Protein AF-A0AA85C2L6-F1 (afdb_monomer_lite)

pLDDT: mean 80.87, std 13.95, range [35.22, 94.94]

Radius of gyration: 13.37 Å; chains: 1; bounding box: 30×34×35 Å

Structure (mmCIF, N/CA/C/O backbone):
data_AF-A0AA85C2L6-F1
#
_entry.id   AF-A0AA85C2L6-F1
#
loop_
_atom_site.group_PDB
_atom_site.id
_atom_site.type_symbol
_atom_site.label_atom_id
_atom_site.label_alt_id
_atom_site.label_comp_id
_atom_site.label_asym_id
_atom_site.label_entity_id
_atom_site.label_seq_id
_atom_site.pdbx_PDB_ins_code
_atom_site.Cartn_x
_atom_site.Cartn_y
_atom_site.Cartn_z
_atom_site.occupancy
_atom_site.B_iso_or_equiv
_atom_site.auth_seq_id
_atom_site.auth_comp_id
_atom_site.auth_asym_id
_atom_site.auth_atom_id
_atom_site.pdbx_PDB_model_num
ATOM 1 N N . MET A 1 1 ? -15.817 10.927 -20.603 1.00 35.22 1 MET A N 1
ATOM 2 C CA . MET A 1 1 ? -15.253 9.564 -20.583 1.00 35.22 1 MET A CA 1
ATOM 3 C C . MET A 1 1 ? -14.115 9.648 -19.591 1.00 35.22 1 MET A C 1
ATOM 5 O O . MET A 1 1 ? -13.196 10.412 -19.847 1.00 35.22 1 MET A O 1
ATOM 9 N N . SER A 1 2 ? -14.301 9.084 -18.396 1.00 44.50 2 SER A N 1
ATOM 10 C CA . SER A 1 2 ? -13.295 9.151 -17.330 1.00 44.50 2 SER A CA 1
ATOM 11 C C . SER A 1 2 ? -12.042 8.421 -17.807 1.00 44.50 2 SER A C 1
ATOM 13 O O . SER A 1 2 ? -12.176 7.382 -18.449 1.00 44.50 2 SER A O 1
ATOM 15 N N . SER A 1 3 ? -10.864 8.993 -17.569 1.00 50.12 3 SER A N 1
ATOM 16 C CA . SER A 1 3 ? -9.557 8.434 -17.941 1.00 50.12 3 SER A CA 1
ATOM 17 C C . SER A 1 3 ? -9.228 7.238 -17.038 1.00 50.12 3 SER A C 1
ATOM 19 O O . SER A 1 3 ? -8.360 7.317 -16.183 1.00 50.12 3 SER A O 1
ATOM 21 N N . SER A 1 4 ? -10.018 6.173 -17.144 1.00 55.19 4 SER A N 1
ATOM 22 C CA . SER A 1 4 ? -10.048 5.037 -16.220 1.00 55.19 4 SER A CA 1
ATOM 23 C C . SER A 1 4 ? -9.277 3.840 -16.776 1.00 55.19 4 SER A C 1
ATOM 25 O O . SER A 1 4 ? -9.880 2.802 -17.017 1.00 55.19 4 SER A O 1
ATOM 27 N N . ASP A 1 5 ? -7.966 3.995 -16.972 1.00 57.91 5 ASP A N 1
ATOM 28 C CA . ASP A 1 5 ? -7.060 2.886 -17.324 1.00 57.91 5 ASP A CA 1
ATOM 29 C C . ASP A 1 5 ? -5.680 3.000 -16.630 1.00 57.91 5 ASP A C 1
ATOM 31 O O . ASP A 1 5 ? -4.703 2.409 -17.091 1.00 57.91 5 ASP A O 1
ATOM 35 N N . GLU A 1 6 ? -5.553 3.759 -15.533 1.00 73.50 6 GLU A N 1
ATOM 36 C CA . GLU A 1 6 ? -4.354 3.657 -14.687 1.00 73.50 6 GLU A CA 1
ATOM 37 C C . GLU A 1 6 ? -4.489 2.418 -13.794 1.00 73.50 6 GLU A C 1
ATOM 39 O O . GLU A 1 6 ? -5.459 2.264 -13.054 1.00 73.50 6 GLU A O 1
ATOM 44 N N . ILE A 1 7 ? -3.549 1.482 -13.948 1.00 85.62 7 ILE A N 1
ATOM 45 C CA . ILE A 1 7 ? -3.453 0.273 -13.124 1.00 85.62 7 ILE A CA 1
ATOM 46 C C . ILE A 1 7 ? -2.951 0.715 -11.750 1.00 85.62 7 ILE A C 1
ATOM 48 O O . ILE A 1 7 ? -1.886 1.329 -11.687 1.00 85.62 7 ILE A O 1
ATOM 52 N N . SER A 1 8 ? -3.685 0.389 -10.683 1.00 90.75 8 SER A N 1
ATOM 53 C CA . SER A 1 8 ? -3.264 0.722 -9.318 1.00 90.75 8 SER A CA 1
ATOM 54 C C . SER A 1 8 ? -1.939 0.052 -8.962 1.00 90.75 8 SER A C 1
ATOM 56 O O . SER A 1 8 ? -1.591 -1.002 -9.515 1.00 90.75 8 SER A O 1
ATOM 58 N N . TRP A 1 9 ? -1.210 0.608 -7.996 1.00 90.81 9 TRP A N 1
ATOM 59 C CA . TRP A 1 9 ? 0.041 0.018 -7.520 1.00 90.81 9 TRP A CA 1
ATOM 60 C C . TRP A 1 9 ? -0.148 -1.444 -7.084 1.00 90.81 9 TRP A C 1
ATOM 62 O O . TRP A 1 9 ? 0.669 -2.305 -7.416 1.00 90.81 9 TRP A O 1
ATOM 72 N N . ILE A 1 10 ? -1.260 -1.752 -6.407 1.00 91.56 10 ILE A N 1
ATOM 73 C CA . ILE A 1 10 ? -1.591 -3.099 -5.916 1.00 91.56 10 ILE A CA 1
ATOM 74 C C . ILE A 1 10 ? -1.785 -4.080 -7.080 1.00 91.56 10 ILE A C 1
ATOM 76 O O . ILE A 1 10 ? -1.177 -5.158 -7.082 1.00 91.56 10 ILE A O 1
ATOM 80 N N . SER A 1 11 ? -2.583 -3.711 -8.087 1.00 92.50 11 SER A N 1
ATOM 81 C CA . SER A 1 11 ? -2.818 -4.561 -9.259 1.00 92.50 11 SER A CA 1
ATOM 82 C C . SER A 1 11 ? -1.549 -4.703 -10.111 1.00 92.50 11 SER A C 1
ATOM 84 O O . SER A 1 11 ? -1.260 -5.789 -10.621 1.00 92.50 11 SER A O 1
ATOM 86 N N . TRP A 1 12 ? -0.736 -3.646 -10.227 1.00 91.38 12 TRP A N 1
ATOM 87 C CA . TRP A 1 12 ? 0.573 -3.708 -10.882 1.00 91.38 12 TRP A CA 1
ATOM 88 C C . TRP A 1 12 ? 1.511 -4.683 -10.165 1.00 91.38 12 TRP A C 1
ATOM 90 O O . TRP A 1 12 ? 2.097 -5.550 -10.817 1.00 91.38 12 TRP A O 1
ATOM 100 N N . PHE A 1 13 ? 1.621 -4.581 -8.837 1.00 89.44 13 PHE A N 1
ATOM 101 C CA . PHE A 1 13 ? 2.500 -5.417 -8.024 1.00 89.44 13 PHE A CA 1
ATOM 102 C C . PHE A 1 13 ? 2.100 -6.895 -8.087 1.00 89.44 13 PHE A C 1
ATOM 104 O O . PHE A 1 13 ? 2.959 -7.747 -8.319 1.00 89.44 13 PHE A O 1
ATOM 111 N N . CYS A 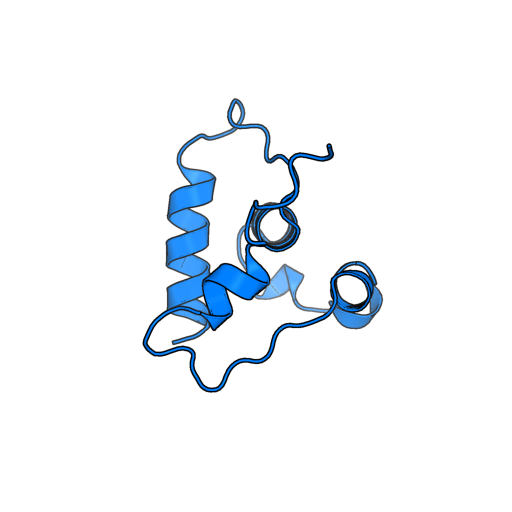1 14 ? 0.811 -7.216 -7.945 1.00 92.50 14 CYS A N 1
ATOM 112 C CA . CYS A 1 14 ? 0.327 -8.599 -8.043 1.00 92.50 14 CYS A CA 1
ATOM 113 C C . CYS A 1 14 ? 0.478 -9.172 -9.465 1.00 92.50 14 CYS A C 1
ATOM 115 O O . CYS A 1 14 ? 0.650 -10.377 -9.635 1.00 92.50 14 CYS A O 1
ATOM 117 N N . GLY A 1 15 ? 0.465 -8.317 -10.493 1.00 90.12 15 GLY A N 1
ATOM 118 C CA . GLY A 1 15 ? 0.674 -8.704 -11.889 1.00 90.12 15 GLY A CA 1
ATOM 119 C C . GLY A 1 15 ? 2.134 -8.973 -12.283 1.00 90.12 15 GLY A C 1
ATOM 120 O O . GLY A 1 15 ? 2.387 -9.435 -13.401 1.00 90.12 15 GLY A O 1
ATOM 121 N N . LEU A 1 16 ? 3.114 -8.691 -11.415 1.00 90.06 16 LEU A N 1
ATOM 122 C CA . LEU A 1 16 ? 4.525 -8.951 -11.705 1.00 90.06 16 LEU A CA 1
ATOM 123 C C . LEU A 1 16 ? 4.828 -10.456 -11.725 1.00 90.06 16 LEU A C 1
ATOM 125 O O . LEU A 1 16 ? 4.372 -11.231 -10.889 1.00 90.06 16 L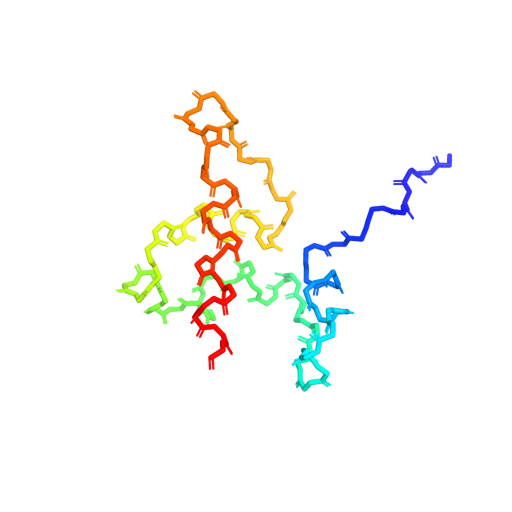EU A O 1
ATOM 129 N N . ARG A 1 17 ? 5.689 -10.873 -12.659 1.00 90.81 17 ARG A N 1
ATOM 130 C CA . ARG A 1 17 ? 6.215 -12.245 -12.685 1.00 90.81 17 ARG A CA 1
ATOM 131 C C . ARG A 1 17 ? 6.960 -12.547 -11.379 1.00 90.81 17 ARG A C 1
ATOM 133 O O . ARG A 1 17 ? 7.898 -11.819 -11.052 1.00 90.81 17 ARG A O 1
ATOM 140 N N . GLY A 1 18 ? 6.612 -13.650 -10.719 1.00 89.75 18 GLY A N 1
ATOM 141 C CA . GLY A 1 18 ? 7.113 -14.028 -9.392 1.00 89.75 18 GLY A CA 1
ATOM 142 C C . GLY A 1 18 ? 6.152 -13.705 -8.243 1.00 89.75 18 GLY A C 1
ATOM 143 O O . GLY A 1 18 ? 6.340 -14.230 -7.149 1.00 89.75 18 GLY A O 1
ATOM 144 N N . ASN A 1 19 ? 5.110 -12.904 -8.494 1.00 90.56 19 ASN A N 1
ATOM 145 C CA . ASN A 1 19 ? 4.144 -12.478 -7.483 1.00 90.56 19 ASN A CA 1
ATOM 146 C C . ASN A 1 19 ? 2.806 -13.237 -7.575 1.00 90.56 19 ASN A C 1
ATOM 148 O O . ASN A 1 19 ? 1.792 -12.786 -7.051 1.00 90.56 19 ASN A O 1
ATOM 152 N N . GLU A 1 20 ? 2.781 -14.419 -8.196 1.00 91.75 20 GLU A N 1
ATOM 153 C CA . GLU A 1 20 ? 1.545 -15.154 -8.505 1.00 91.75 20 GLU A CA 1
ATOM 154 C C . GLU A 1 20 ? 0.789 -15.674 -7.264 1.00 91.75 20 GLU A C 1
ATOM 156 O O . GLU A 1 20 ? -0.347 -16.134 -7.380 1.00 91.75 20 GLU A O 1
ATOM 161 N N . PHE A 1 21 ? 1.413 -15.630 -6.083 1.00 93.31 21 PHE A N 1
ATOM 162 C CA . PHE A 1 21 ? 0.806 -16.030 -4.809 1.00 93.31 21 PHE A CA 1
ATOM 163 C C . PHE A 1 21 ? 0.190 -14.868 -4.021 1.00 93.31 21 PHE A C 1
ATOM 165 O O . PHE A 1 21 ? -0.507 -15.120 -3.036 1.00 93.31 21 PHE A O 1
ATOM 172 N N . PHE A 1 22 ? 0.446 -13.619 -4.418 1.00 91.81 22 PHE A N 1
ATOM 173 C CA . PHE A 1 22 ? -0.135 -12.451 -3.763 1.00 91.81 22 PHE A CA 1
ATOM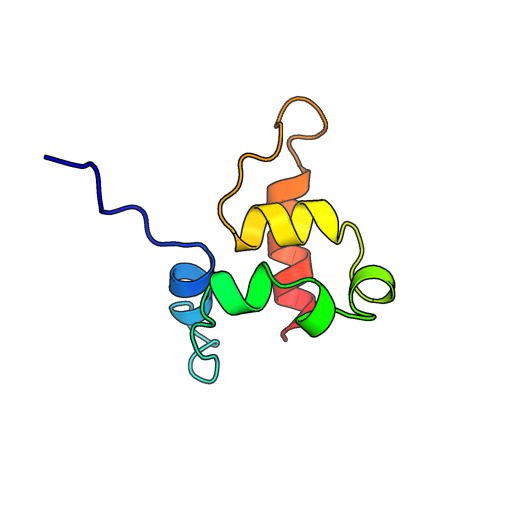 174 C C . PHE A 1 22 ? -1.581 -12.239 -4.222 1.00 91.81 22 PHE A C 1
ATOM 176 O O . PHE A 1 22 ? -1.959 -12.594 -5.338 1.00 91.81 22 PHE A O 1
ATOM 183 N N . CYS A 1 23 ? -2.398 -11.663 -3.340 1.00 93.44 23 CYS A N 1
ATOM 184 C CA . CYS A 1 23 ? -3.744 -11.219 -3.671 1.00 93.44 23 CYS A CA 1
ATOM 185 C C . CYS A 1 23 ? -3.842 -9.697 -3.579 1.00 93.44 23 CYS A C 1
ATOM 187 O O . CYS A 1 23 ? -3.165 -9.061 -2.771 1.00 93.44 23 CYS A O 1
ATOM 189 N N . GLU A 1 24 ? -4.718 -9.130 -4.402 1.00 94.19 24 GLU A N 1
ATOM 190 C CA . GLU A 1 24 ? -5.045 -7.711 -4.346 1.00 94.19 24 GLU A CA 1
ATOM 191 C C . GLU A 1 24 ? -5.859 -7.437 -3.074 1.00 94.19 24 GLU A C 1
ATOM 193 O O . GLU A 1 24 ? -6.895 -8.064 -2.837 1.00 94.19 24 GLU A O 1
ATOM 198 N N . VAL A 1 25 ? -5.358 -6.535 -2.231 1.00 93.69 25 VAL A N 1
ATOM 199 C CA . VAL A 1 25 ? -6.017 -6.112 -0.990 1.00 93.69 25 VAL A CA 1
ATOM 200 C C . VAL A 1 25 ? -6.824 -4.849 -1.273 1.00 93.69 25 VAL A C 1
ATOM 202 O O . VAL A 1 25 ? -6.344 -3.951 -1.958 1.00 93.69 25 VAL A O 1
ATOM 205 N N . GLU A 1 26 ? -8.045 -4.772 -0.743 1.00 93.38 26 GLU A N 1
ATOM 206 C CA . GLU A 1 26 ? -8.898 -3.591 -0.900 1.00 93.38 26 GLU A CA 1
ATOM 207 C C . GLU A 1 26 ? -8.291 -2.359 -0.211 1.00 93.38 26 GLU A C 1
ATOM 209 O O . GLU A 1 26 ? -7.815 -2.436 0.925 1.00 93.38 26 GLU A O 1
ATOM 214 N N . GLU A 1 27 ? -8.365 -1.200 -0.868 1.00 91.25 27 GLU A N 1
ATOM 215 C CA . GLU A 1 27 ? -7.845 0.061 -0.327 1.00 91.25 27 GLU A CA 1
ATOM 216 C C . GLU A 1 27 ? -8.502 0.443 1.005 1.00 91.25 27 GLU A C 1
ATOM 218 O O . GLU A 1 27 ? -7.804 0.883 1.915 1.00 91.25 27 GLU A O 1
ATOM 223 N N . ASP A 1 28 ? -9.807 0.201 1.170 1.00 93.69 28 ASP A N 1
ATOM 224 C CA . ASP A 1 28 ? -10.537 0.475 2.418 1.00 93.69 28 ASP A CA 1
ATOM 225 C C . ASP A 1 28 ? -9.930 -0.275 3.618 1.00 93.69 28 ASP A C 1
ATOM 227 O O . ASP A 1 28 ? -9.870 0.252 4.732 1.00 93.69 28 ASP A O 1
ATOM 231 N N . TYR A 1 29 ? -9.428 -1.495 3.396 1.00 94.94 29 TYR A N 1
ATOM 232 C CA . TYR A 1 29 ? -8.754 -2.276 4.433 1.00 94.94 29 TYR A CA 1
ATOM 233 C C . TYR A 1 29 ? -7.409 -1.653 4.823 1.00 94.94 29 TYR A C 1
ATOM 235 O O . TYR A 1 29 ? -7.057 -1.636 6.005 1.00 94.94 29 TYR A O 1
ATOM 243 N N . ILE A 1 30 ? -6.671 -1.141 3.835 1.00 93.75 30 ILE A N 1
ATOM 244 C CA . ILE A 1 30 ? -5.357 -0.508 4.003 1.00 93.75 30 ILE A CA 1
ATOM 245 C C . ILE A 1 30 ? -5.502 0.888 4.634 1.00 93.75 30 ILE A C 1
ATOM 247 O O . ILE A 1 30 ? -4.691 1.287 5.464 1.00 93.75 30 ILE A O 1
ATOM 251 N N . GLN A 1 31 ? -6.548 1.641 4.299 1.00 91.19 31 GLN A N 1
ATOM 252 C CA . GLN A 1 31 ? -6.793 2.973 4.861 1.00 91.19 31 GLN A CA 1
ATOM 253 C C . GLN A 1 31 ? -7.205 2.931 6.342 1.00 91.19 31 GLN A C 1
ATOM 255 O O . GLN A 1 31 ? -6.986 3.904 7.077 1.00 91.19 31 GLN A O 1
ATOM 260 N N . ASP A 1 32 ? -7.759 1.811 6.814 1.00 94.81 32 ASP A N 1
ATOM 261 C CA . ASP A 1 32 ? -8.036 1.611 8.232 1.00 94.81 32 ASP A CA 1
ATOM 262 C C . ASP A 1 32 ? -6.739 1.372 9.025 1.00 94.81 32 ASP A C 1
ATOM 264 O O . ASP A 1 32 ? -6.154 0.286 9.060 1.00 94.81 32 ASP A O 1
ATOM 268 N N . ARG A 1 33 ? -6.317 2.413 9.751 1.00 89.88 33 ARG A N 1
ATOM 269 C CA . ARG A 1 33 ? -5.108 2.406 10.589 1.00 89.88 33 ARG A CA 1
ATOM 270 C C . ARG A 1 33 ? -5.100 1.302 11.642 1.00 89.88 33 ARG A C 1
ATOM 272 O O . ARG A 1 33 ? -4.017 0.923 12.085 1.00 89.88 33 ARG A O 1
ATOM 279 N N . PHE A 1 34 ? -6.260 0.800 12.064 1.00 94.94 34 PHE A N 1
ATOM 280 C CA . PHE A 1 34 ? -6.322 -0.298 13.021 1.00 94.94 34 PHE A CA 1
ATOM 281 C C . PHE A 1 34 ? -5.701 -1.578 12.443 1.00 94.94 34 PHE A C 1
ATOM 283 O O . PHE A 1 34 ? -4.936 -2.252 13.139 1.00 94.94 34 PHE A O 1
ATOM 290 N N . ASN A 1 35 ? -5.927 -1.851 11.155 1.00 93.31 35 ASN A N 1
ATOM 291 C CA . ASN A 1 35 ? -5.406 -3.032 10.461 1.00 93.31 35 ASN A CA 1
ATOM 292 C C . ASN A 1 35 ? -3.886 -2.976 10.249 1.00 93.31 35 ASN A C 1
ATOM 294 O O . ASN A 1 35 ? -3.251 -4.014 10.078 1.00 93.31 35 ASN A O 1
ATOM 298 N N . LEU A 1 36 ? -3.299 -1.775 10.297 1.00 93.81 36 LEU A N 1
ATOM 299 C CA . LEU A 1 36 ? -1.871 -1.533 10.069 1.00 93.81 36 LEU A CA 1
ATOM 300 C C . LEU A 1 36 ? -1.060 -1.335 11.366 1.00 93.81 36 LEU A C 1
ATOM 302 O O . LEU A 1 36 ? 0.093 -0.892 11.339 1.00 93.81 36 LEU A O 1
ATOM 306 N N . THR A 1 37 ? -1.653 -1.644 12.523 1.00 93.69 37 THR A N 1
ATOM 307 C CA . THR A 1 37 ? -1.019 -1.444 13.835 1.00 93.69 37 THR A CA 1
ATOM 308 C C . THR A 1 37 ? 0.315 -2.199 13.931 1.00 93.69 37 THR A C 1
ATOM 310 O O . THR A 1 37 ? 0.367 -3.414 13.765 1.00 93.69 37 THR A O 1
ATOM 313 N N . GLY A 1 38 ? 1.401 -1.480 14.242 1.00 89.81 38 GLY A N 1
ATOM 314 C CA . GLY A 1 38 ? 2.745 -2.048 14.429 1.00 89.81 38 GLY A CA 1
ATOM 315 C C . GLY A 1 38 ? 3.601 -2.161 13.160 1.00 89.81 38 GLY A C 1
ATOM 316 O O . GLY A 1 38 ? 4.764 -2.554 13.254 1.00 89.81 38 GLY A O 1
ATOM 317 N N . LEU A 1 39 ? 3.080 -1.791 11.983 1.00 88.62 39 LEU A N 1
ATOM 318 C CA . LEU A 1 39 ? 3.851 -1.805 10.730 1.00 88.62 39 LEU A CA 1
ATOM 319 C C . LEU A 1 39 ? 4.816 -0.620 10.599 1.00 88.62 39 LEU A C 1
ATOM 321 O O . LEU A 1 39 ? 5.900 -0.771 10.039 1.00 88.62 39 LEU A O 1
ATOM 325 N N . SER A 1 40 ? 4.478 0.536 11.177 1.00 88.19 40 SER A N 1
ATOM 326 C CA . SER A 1 40 ? 5.316 1.743 11.119 1.00 88.19 40 SER A CA 1
ATOM 327 C C . SER A 1 40 ? 6.682 1.593 11.797 1.00 88.19 40 SER A C 1
ATOM 329 O O . SER A 1 40 ? 7.581 2.382 11.536 1.00 88.19 40 SER A O 1
ATOM 331 N N . GLU A 1 41 ? 6.836 0.611 12.687 1.00 89.94 41 GLU A N 1
ATOM 332 C CA . GLU A 1 41 ? 8.110 0.302 13.353 1.00 89.94 41 GLU A CA 1
ATOM 333 C C . GLU A 1 41 ? 8.979 -0.673 12.543 1.00 89.94 41 GLU A C 1
ATOM 335 O O . GLU A 1 41 ? 10.172 -0.801 12.808 1.00 89.94 41 GLU A O 1
ATOM 340 N N . GLN A 1 42 ? 8.389 -1.363 11.565 1.00 87.25 42 GLN A N 1
ATOM 341 C CA . GLN A 1 42 ? 9.053 -2.396 10.767 1.00 87.25 42 GLN A CA 1
ATOM 342 C C . GLN A 1 42 ? 9.462 -1.887 9.386 1.00 87.25 42 GLN A C 1
ATOM 344 O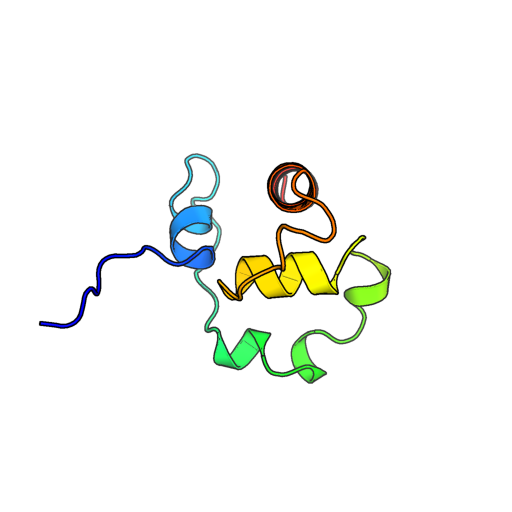 O . GLN A 1 42 ? 10.461 -2.345 8.835 1.00 87.25 42 GLN A O 1
ATOM 349 N N . VAL A 1 43 ? 8.698 -0.943 8.832 1.00 84.81 43 VAL A N 1
ATOM 350 C CA . VAL A 1 43 ? 8.898 -0.422 7.479 1.00 84.81 43 VAL A CA 1
ATOM 351 C C . VAL A 1 43 ? 9.540 0.968 7.553 1.00 84.81 43 VAL A C 1
ATOM 353 O O . VAL A 1 43 ? 8.914 1.904 8.060 1.00 84.81 43 VAL A O 1
ATOM 356 N N . PRO A 1 44 ? 10.776 1.140 7.052 1.00 84.31 44 PRO A N 1
ATOM 357 C CA . PRO A 1 44 ? 11.360 2.463 6.866 1.00 84.31 44 PRO A CA 1
ATOM 358 C C . PRO A 1 44 ? 10.497 3.290 5.914 1.00 84.31 44 PRO A C 1
ATOM 360 O O . PRO A 1 44 ? 9.955 2.742 4.958 1.00 84.31 44 PRO A O 1
ATOM 363 N N . GLU A 1 45 ? 10.389 4.598 6.161 1.00 85.31 45 GLU A N 1
ATOM 364 C CA . GLU A 1 45 ? 9.620 5.507 5.291 1.00 85.31 45 GLU A CA 1
ATOM 365 C C . GLU A 1 45 ? 8.154 5.050 5.128 1.00 85.31 45 GLU A C 1
ATOM 367 O O . GLU A 1 45 ? 7.543 5.202 4.077 1.00 85.31 45 GLU A O 1
ATOM 372 N N . TYR A 1 46 ? 7.575 4.482 6.200 1.00 87.06 46 TYR A N 1
ATOM 373 C CA . TYR A 1 46 ? 6.240 3.869 6.210 1.00 87.06 46 TYR A CA 1
ATOM 374 C C . TYR A 1 46 ? 5.148 4.738 5.581 1.00 87.06 46 TYR A C 1
ATOM 376 O O . TYR A 1 46 ? 4.289 4.225 4.871 1.00 87.06 46 TYR A O 1
ATOM 384 N N . ARG A 1 47 ? 5.164 6.047 5.853 1.00 88.38 47 ARG A N 1
ATOM 385 C CA . ARG A 1 47 ? 4.163 6.966 5.309 1.00 88.38 47 ARG A CA 1
ATOM 386 C C . ARG A 1 47 ? 4.281 7.076 3.791 1.00 88.38 47 ARG A C 1
ATOM 388 O O . ARG A 1 47 ? 3.280 6.912 3.114 1.00 88.38 47 ARG A O 1
ATOM 395 N N . ASP A 1 48 ? 5.487 7.285 3.283 1.00 86.81 48 ASP A N 1
ATOM 396 C CA . ASP A 1 48 ? 5.733 7.430 1.848 1.00 86.81 48 ASP A CA 1
ATOM 397 C C . ASP A 1 48 ? 5.495 6.102 1.109 1.00 86.81 48 ASP A C 1
ATOM 399 O O . ASP A 1 48 ? 4.970 6.080 -0.003 1.00 86.81 48 ASP A O 1
ATOM 403 N N . ALA A 1 49 ? 5.814 4.974 1.756 1.00 87.50 49 ALA A N 1
ATOM 404 C CA . ALA A 1 49 ? 5.487 3.638 1.265 1.00 87.50 49 ALA A CA 1
ATOM 405 C C . ALA A 1 49 ? 3.970 3.431 1.147 1.00 87.50 49 ALA A C 1
ATOM 407 O O . ALA A 1 49 ? 3.492 2.896 0.150 1.00 87.50 49 ALA A O 1
ATOM 408 N N . LEU A 1 50 ? 3.217 3.851 2.167 1.00 90.50 50 LEU A N 1
ATOM 409 C CA . LEU A 1 50 ? 1.762 3.744 2.194 1.00 90.50 50 LEU A CA 1
ATOM 410 C C . LEU A 1 50 ? 1.115 4.659 1.152 1.00 90.50 50 LEU A C 1
ATOM 412 O O . LEU A 1 50 ? 0.211 4.219 0.448 1.00 90.50 50 LEU A O 1
ATOM 416 N N . ASP A 1 51 ? 1.605 5.893 1.033 1.00 89.69 51 ASP A N 1
ATOM 417 C CA . ASP A 1 51 ? 1.136 6.858 0.041 1.00 89.69 51 ASP A CA 1
ATOM 418 C C . ASP A 1 51 ? 1.366 6.309 -1.380 1.00 89.69 51 ASP A C 1
ATOM 420 O O . ASP A 1 51 ? 0.463 6.365 -2.205 1.00 89.69 51 ASP A O 1
ATOM 424 N N . MET A 1 52 ? 2.502 5.651 -1.642 1.00 87.56 52 MET A N 1
ATOM 425 C CA . MET A 1 52 ? 2.747 4.955 -2.912 1.00 87.56 52 MET A CA 1
ATOM 426 C C . MET A 1 52 ? 1.796 3.778 -3.161 1.00 87.56 52 MET A C 1
ATOM 428 O O . MET A 1 52 ? 1.281 3.646 -4.266 1.00 87.56 52 MET A O 1
ATOM 432 N N . ILE A 1 53 ? 1.581 2.907 -2.168 1.00 90.50 53 ILE A N 1
ATOM 433 C CA . ILE A 1 53 ? 0.695 1.735 -2.308 1.00 90.50 53 ILE A CA 1
ATOM 434 C C . ILE A 1 53 ? -0.747 2.162 -2.620 1.00 90.50 53 ILE A C 1
ATOM 436 O O . ILE A 1 53 ? -1.458 1.441 -3.315 1.00 90.50 53 ILE A O 1
ATOM 440 N N . LEU A 1 54 ? -1.167 3.317 -2.099 1.00 91.25 54 LEU A N 1
ATOM 441 C CA . LEU A 1 54 ? -2.497 3.899 -2.289 1.00 91.25 54 LEU A CA 1
ATOM 442 C C . LEU A 1 54 ? -2.573 4.886 -3.470 1.00 91.25 54 LEU A C 1
ATOM 444 O O . LEU A 1 54 ? -3.546 5.634 -3.559 1.00 91.25 54 LEU A O 1
ATOM 448 N N . ASP A 1 55 ? -1.551 4.932 -4.334 1.00 88.69 55 ASP A N 1
ATOM 449 C CA . ASP A 1 55 ? -1.460 5.850 -5.481 1.00 88.69 55 ASP A CA 1
ATOM 450 C C . ASP A 1 55 ? -1.704 7.333 -5.108 1.00 88.69 55 ASP A C 1
ATOM 452 O O . ASP A 1 55 ? -2.218 8.135 -5.893 1.00 88.69 55 ASP A O 1
ATOM 456 N N . LEU A 1 56 ? -1.326 7.722 -3.887 1.00 88.19 56 LEU A N 1
ATOM 457 C CA . LEU A 1 56 ? -1.383 9.099 -3.409 1.00 88.19 56 LEU A CA 1
ATOM 458 C C . LEU A 1 56 ? -0.154 9.871 -3.904 1.00 88.19 56 LEU A C 1
ATOM 460 O O . LEU A 1 56 ? 0.970 9.364 -3.906 1.00 88.19 56 LEU A O 1
ATOM 464 N N . GLU A 1 57 ? -0.360 11.131 -4.299 1.00 76.75 57 GLU A N 1
ATOM 465 C CA . GLU A 1 57 ? 0.741 12.003 -4.714 1.00 76.75 57 GLU A CA 1
ATOM 466 C C . GLU A 1 57 ? 1.737 12.188 -3.562 1.00 76.75 57 GLU A C 1
ATOM 468 O O . GLU A 1 57 ? 1.462 12.854 -2.562 1.00 76.75 57 GLU A O 1
ATOM 473 N N . THR A 1 58 ? 2.926 11.615 -3.727 1.00 66.00 58 THR A N 1
ATOM 474 C CA . THR A 1 58 ? 4.105 11.968 -2.938 1.00 66.00 58 THR A CA 1
ATOM 475 C C . THR A 1 58 ? 4.702 13.223 -3.555 1.00 66.00 58 THR A C 1
ATOM 477 O O . THR A 1 58 ? 4.955 13.247 -4.757 1.00 66.00 58 THR A O 1
ATOM 480 N N . ASP A 1 59 ? 4.899 14.282 -2.764 1.00 63.50 59 ASP A N 1
ATOM 481 C CA . ASP A 1 59 ? 5.442 15.540 -3.280 1.00 63.50 59 ASP A CA 1
ATOM 482 C C . ASP A 1 59 ? 6.875 15.299 -3.806 1.00 63.50 59 ASP A C 1
ATOM 484 O O . ASP A 1 59 ? 7.802 15.077 -3.018 1.00 63.50 59 ASP A O 1
ATOM 488 N N . PRO A 1 60 ? 7.099 15.325 -5.136 1.00 57.06 60 PRO A N 1
ATOM 489 C CA . PRO A 1 60 ? 8.399 14.992 -5.708 1.00 57.06 60 PRO A CA 1
ATOM 490 C C . PRO A 1 60 ? 9.447 16.075 -5.423 1.00 57.06 60 PRO A C 1
ATOM 492 O O . PRO A 1 60 ? 10.629 15.865 -5.710 1.00 57.06 60 PRO A O 1
ATOM 495 N N . SER A 1 61 ? 9.038 17.237 -4.895 1.00 61.69 61 SER A N 1
ATOM 496 C CA . SER A 1 61 ? 9.950 18.313 -4.514 1.00 61.69 61 SER A CA 1
ATOM 497 C C . SER A 1 61 ? 10.704 18.025 -3.217 1.00 61.69 61 SER A C 1
ATOM 499 O O . SER A 1 61 ? 11.807 18.551 -3.054 1.00 61.69 61 SER A O 1
ATOM 501 N N . ASP A 1 62 ? 10.177 17.156 -2.348 1.00 63.91 62 ASP A N 1
ATOM 502 C CA . ASP A 1 62 ? 10.851 16.791 -1.102 1.00 63.91 62 ASP A CA 1
ATOM 503 C C . ASP A 1 62 ? 12.000 15.806 -1.355 1.00 63.91 62 ASP A C 1
ATOM 505 O O . ASP A 1 62 ? 13.095 16.009 -0.825 1.00 63.91 62 ASP A O 1
ATOM 509 N N . ASN A 1 63 ? 11.809 14.782 -2.206 1.00 63.06 63 ASN A N 1
ATOM 510 C CA . ASN A 1 63 ? 12.898 13.900 -2.643 1.00 63.06 63 ASN A CA 1
ATOM 511 C C . ASN A 1 63 ? 12.513 12.986 -3.845 1.00 63.06 63 ASN A C 1
ATOM 513 O O . ASN A 1 63 ? 11.818 11.983 -3.666 1.00 63.06 63 ASN A O 1
ATOM 517 N N . PRO A 1 64 ? 13.020 13.246 -5.067 1.00 63.84 64 PRO A N 1
ATOM 518 C CA . PRO A 1 64 ? 12.644 12.507 -6.279 1.00 63.84 64 PRO A CA 1
ATOM 519 C C . PRO A 1 64 ? 13.197 11.070 -6.359 1.00 63.84 64 PRO A C 1
ATOM 521 O O . PRO A 1 64 ? 12.785 10.310 -7.234 1.00 63.84 64 PRO A O 1
ATOM 524 N N . GLU A 1 65 ? 14.125 10.672 -5.479 1.00 67.00 65 GLU A N 1
ATOM 525 C CA . GLU A 1 65 ? 14.667 9.302 -5.437 1.00 67.00 65 GLU A CA 1
ATOM 526 C C . GLU A 1 65 ? 13.835 8.349 -4.558 1.00 67.00 65 GLU A C 1
ATOM 528 O O . GLU A 1 65 ? 13.952 7.126 -4.697 1.00 67.00 65 GLU A O 1
ATOM 533 N N . ILE A 1 66 ? 12.959 8.895 -3.701 1.00 68.81 66 ILE A N 1
ATOM 534 C CA . ILE A 1 66 ? 12.101 8.137 -2.775 1.00 68.81 66 ILE A CA 1
ATOM 535 C C . ILE A 1 66 ? 11.271 7.081 -3.510 1.00 68.81 66 ILE A C 1
ATOM 537 O O . ILE A 1 66 ? 11.344 5.916 -3.113 1.00 68.81 66 ILE A O 1
ATOM 541 N N . PRO A 1 67 ? 10.560 7.389 -4.619 1.00 68.06 67 PRO A N 1
ATOM 542 C CA . PRO A 1 67 ? 9.675 6.403 -5.231 1.00 68.06 67 PRO A CA 1
ATOM 543 C C . PRO A 1 67 ? 10.425 5.194 -5.808 1.00 68.06 67 PRO A C 1
ATOM 545 O O . PRO A 1 67 ? 9.930 4.067 -5.809 1.00 68.06 67 PRO A O 1
ATOM 548 N N . ILE A 1 68 ? 11.653 5.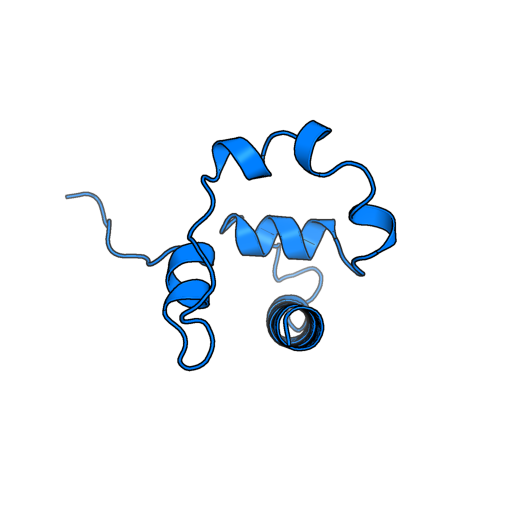405 -6.286 1.00 69.44 68 ILE A N 1
ATOM 549 C CA . ILE A 1 68 ? 12.498 4.341 -6.842 1.00 69.44 68 ILE A CA 1
ATOM 550 C C . ILE A 1 68 ? 13.081 3.490 -5.709 1.00 69.44 68 ILE A C 1
ATOM 552 O O . ILE A 1 68 ? 13.095 2.258 -5.799 1.00 69.44 68 ILE A O 1
ATOM 556 N N . SER A 1 69 ? 13.548 4.140 -4.640 1.00 70.56 69 SER A N 1
ATOM 557 C CA . SER A 1 69 ? 14.097 3.473 -3.459 1.00 70.56 69 SER A CA 1
ATOM 558 C C . SER A 1 69 ? 13.041 2.621 -2.753 1.00 70.56 69 SER A C 1
ATOM 560 O O . SER A 1 69 ? 13.278 1.440 -2.499 1.00 70.56 69 SER A O 1
ATOM 562 N N . LEU A 1 70 ? 11.844 3.171 -2.536 1.00 71.00 70 LEU A N 1
ATOM 563 C CA . LEU A 1 70 ? 10.717 2.482 -1.909 1.00 71.00 70 LEU A CA 1
ATOM 564 C C . LEU A 1 70 ? 10.241 1.283 -2.720 1.00 71.00 70 LEU A C 1
ATOM 566 O O . LEU A 1 70 ? 10.084 0.211 -2.150 1.00 71.00 70 LEU A O 1
ATOM 570 N N . ASN A 1 71 ? 10.096 1.401 -4.044 1.00 72.25 71 ASN A N 1
ATOM 571 C CA . ASN A 1 71 ? 9.738 0.247 -4.878 1.00 72.25 71 ASN A CA 1
ATOM 572 C C . ASN A 1 71 ? 10.773 -0.880 -4.767 1.00 72.25 71 ASN A C 1
ATOM 574 O O . ASN A 1 71 ? 10.423 -2.059 -4.689 1.00 72.25 71 ASN A O 1
ATOM 578 N N . LYS A 1 72 ? 12.064 -0.530 -4.727 1.00 71.38 72 LYS A N 1
ATOM 579 C CA . LYS A 1 72 ? 13.135 -1.510 -4.536 1.00 71.38 72 LYS A CA 1
ATOM 580 C C . LYS A 1 72 ? 13.093 -2.127 -3.135 1.00 71.38 72 LYS A C 1
ATOM 582 O O . LYS A 1 72 ? 13.296 -3.330 -3.006 1.00 71.38 72 LYS A O 1
ATOM 587 N N . GLN A 1 73 ? 12.825 -1.327 -2.107 1.00 70.25 73 GLN A N 1
ATOM 588 C CA . GLN A 1 73 ? 12.750 -1.775 -0.719 1.00 70.25 73 GLN A CA 1
ATOM 589 C C . GLN A 1 73 ? 11.532 -2.667 -0.466 1.00 70.25 73 GLN A C 1
ATOM 591 O O . GLN A 1 73 ? 11.689 -3.735 0.115 1.00 70.25 73 GLN A O 1
ATOM 596 N N . LEU A 1 74 ? 10.348 -2.271 -0.939 1.00 70.44 74 LEU A N 1
ATOM 597 C CA . LEU A 1 74 ? 9.117 -3.059 -0.851 1.00 70.44 74 LEU A CA 1
ATOM 598 C C . LEU A 1 74 ? 9.291 -4.407 -1.547 1.00 70.44 74 LEU A C 1
ATOM 600 O O . LEU A 1 74 ? 8.930 -5.435 -0.982 1.00 70.44 74 LEU A O 1
ATOM 604 N N . LYS A 1 75 ? 9.944 -4.424 -2.714 1.00 69.12 75 LYS A N 1
ATOM 605 C CA . LYS A 1 75 ? 10.284 -5.674 -3.394 1.00 69.12 75 LYS A CA 1
ATOM 606 C C . LYS A 1 75 ? 11.221 -6.557 -2.564 1.00 69.12 75 LYS A C 1
ATOM 608 O O . LYS A 1 75 ? 10.915 -7.720 -2.361 1.00 69.12 75 LYS A O 1
ATOM 613 N N . CYS A 1 76 ? 12.307 -6.001 -2.023 1.00 68.38 76 CYS A N 1
ATOM 614 C CA . CYS A 1 76 ? 13.225 -6.755 -1.160 1.00 68.38 76 CYS A CA 1
ATOM 615 C C . CYS A 1 76 ? 12.606 -7.221 0.169 1.00 68.38 76 CYS A C 1
ATOM 617 O O . CYS A 1 76 ? 13.159 -8.117 0.791 1.00 68.38 76 CYS A O 1
ATOM 619 N N . PHE A 1 77 ? 11.547 -6.571 0.658 1.00 66.31 77 PHE A N 1
ATOM 620 C CA . PHE A 1 77 ? 10.877 -6.959 1.902 1.00 66.31 77 PHE A CA 1
ATOM 621 C C . PHE A 1 77 ? 9.881 -8.107 1.693 1.00 66.31 77 PHE A C 1
ATOM 623 O O . PHE A 1 77 ? 9.602 -8.851 2.630 1.00 66.31 77 PHE A O 1
ATOM 630 N N . MET A 1 78 ? 9.326 -8.226 0.483 1.00 67.25 78 MET A N 1
ATOM 631 C CA . MET A 1 78 ? 8.340 -9.253 0.138 1.00 67.25 78 MET A CA 1
ATOM 632 C C . MET A 1 78 ? 8.951 -10.516 -0.507 1.00 67.25 78 MET A C 1
ATOM 634 O O . MET A 1 78 ? 8.247 -11.523 -0.577 1.00 67.25 78 MET A O 1
ATOM 638 N N . ASP A 1 79 ? 10.224 -10.467 -0.929 1.00 59.56 79 ASP A N 1
ATOM 639 C CA . ASP A 1 79 ? 11.060 -11.606 -1.373 1.00 59.56 79 ASP A CA 1
ATOM 640 C C . ASP A 1 79 ? 11.845 -12.243 -0.201 1.00 59.56 79 ASP A C 1
ATOM 642 O O . ASP A 1 79 ? 11.931 -13.495 -0.141 1.00 59.56 79 ASP A O 1
#

InterPro domains:
  IPR000704 Casein kinase II, regulatory subunit [PF01214] (8-64)
  IPR000704 Casein kinase II, regulatory subunit [PR00472] (8-24)
  IPR000704 Casein kinase II, regulatory subunit [PR00472] (25-39)
  IPR000704 Casein kinase II, regulatory subunit 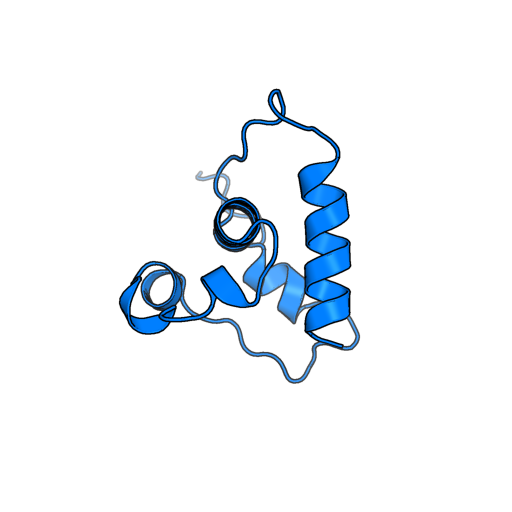[PTHR11740] (2-62)
  IPR000704 Casein kinase II, regulatory subunit [SM01085] (8-75)
  IPR016149 Casein kinase II, regulatory subunit, N-terminal [G3DSA:1.10.1820.10] (1-76)
  IPR035991 Casein kinase II subunit beta-like [SSF57798] (6-63)

Foldseek 3Di:
DPPPDDQAPQNVQCPDPVNVPDDRDDVVCLVPVVNCPPVPVVDPVVVLLSCRNGVHDDPCVVPVCVVVVSVVVVVVVVD

Secondary structure (DSSP, 8-state):
-----PPPHHHHHHTSTT-TT--PPPHHHHH-TTTTTT-TTTSTTHHHHHHHHTT----TTT-TTHHHHHHHHHHHHH-

Organism: NCBI:txid31246

Sequence (79 aa):
MSSSDEISWISWFCGLRGNEFFCEVEEDYIQDRFNLTGLSEQVPEYRDALDMILDLETDPSDNPEIPISLNKQLKCFMD